Protein AF-A0A078B0L0-F1 (afdb_monomer_lite)

Foldseek 3Di:
DDDDDDDDD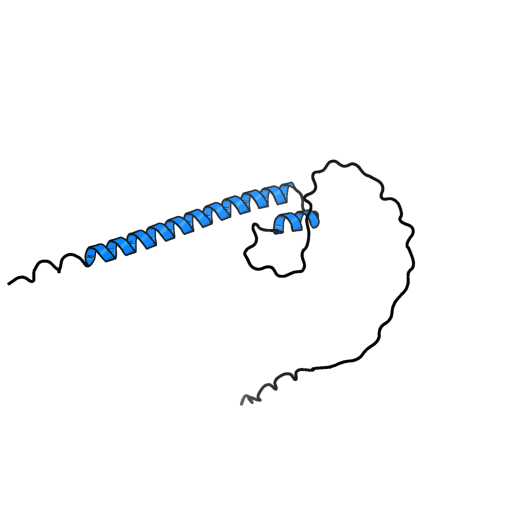DDDDDDDDDDDDDDDDDDDDDDDDDDDDPPPPDPQPDDDDDPDDDDDDDPDDCVLVVCVVVVHDPVVSVVVVVVVVVVVVVVVVVVVVVVVVVVVVVVVVVVVVPPPPPPPDD

Organism: Stylonychia lemnae (NCBI:txid5949)

Secondary structure (DSSP, 8-state):
--------PPPPP------------------PPPP----------------S--SS--SS--HHHHHHHTT--HHHHHHHHHHHHHHHHHHHHHHHHHHHHHHHHHHHHHHHTSSTTSS---

Structure (mmCIF, N/CA/C/O backbone):
data_AF-A0A078B0L0-F1
#
_entry.id   AF-A0A078B0L0-F1
#
loop_
_atom_site.group_PDB
_atom_site.id
_atom_site.type_symbol
_atom_site.label_atom_id
_atom_site.label_alt_id
_atom_site.label_comp_id
_atom_site.label_asym_id
_atom_site.label_entity_id
_atom_site.label_seq_id
_atom_site.pdbx_PDB_ins_code
_atom_site.Cartn_x
_atom_site.Cartn_y
_atom_site.Cartn_z
_atom_site.occupancy
_atom_site.B_iso_or_equiv
_atom_site.auth_seq_id
_atom_site.auth_comp_id
_atom_site.auth_asym_id
_atom_site.auth_atom_id
_atom_site.pdbx_PDB_model_num
ATOM 1 N N . MET A 1 1 ? -10.797 -55.214 -11.777 1.00 49.84 1 MET A N 1
ATOM 2 C CA . MET A 1 1 ? -11.399 -53.987 -11.221 1.00 49.84 1 MET A CA 1
ATOM 3 C C . MET A 1 1 ? -11.629 -53.059 -12.395 1.00 49.84 1 MET A C 1
ATOM 5 O O . MET A 1 1 ? -10.657 -52.544 -12.928 1.00 49.84 1 MET A O 1
ATOM 9 N N . SER A 1 2 ? -12.871 -52.969 -12.860 1.00 57.62 2 SER A N 1
ATOM 10 C CA . SER A 1 2 ? -13.271 -52.099 -13.970 1.00 57.62 2 SER A CA 1
ATOM 11 C C . SER A 1 2 ? -13.918 -50.862 -13.356 1.00 57.62 2 SER A C 1
ATOM 13 O O . SER A 1 2 ? -14.757 -51.007 -12.471 1.00 57.62 2 SER A O 1
ATOM 15 N N . ILE A 1 3 ? -13.453 -49.675 -13.738 1.00 65.25 3 ILE A N 1
ATOM 16 C CA . ILE A 1 3 ? -13.974 -48.393 -13.257 1.00 65.25 3 ILE A CA 1
ATOM 17 C C . ILE A 1 3 ? -15.025 -47.951 -14.274 1.00 65.25 3 ILE A C 1
ATOM 19 O O . ILE A 1 3 ? -14.704 -47.777 -15.447 1.00 65.25 3 ILE A O 1
ATOM 23 N N . ASP A 1 4 ? -16.275 -47.852 -13.827 1.00 64.19 4 ASP A N 1
ATOM 24 C CA . ASP A 1 4 ? -17.408 -47.422 -14.642 1.00 64.19 4 ASP A CA 1
ATOM 25 C C . ASP A 1 4 ? -17.430 -45.887 -14.748 1.00 64.19 4 ASP A C 1
ATOM 27 O O . ASP A 1 4 ? -17.778 -45.188 -13.794 1.00 64.19 4 ASP A O 1
ATOM 31 N N . ASP A 1 5 ? -17.088 -45.359 -15.924 1.00 63.69 5 ASP A N 1
ATOM 32 C CA . ASP A 1 5 ? -17.201 -43.934 -16.252 1.00 63.69 5 ASP A CA 1
ATOM 33 C C . ASP A 1 5 ? -18.642 -43.595 -16.666 1.00 63.69 5 ASP A C 1
ATOM 35 O O . ASP A 1 5 ? -19.016 -43.637 -17.840 1.00 63.69 5 ASP A O 1
ATOM 39 N N . SER A 1 6 ? -19.479 -43.247 -15.688 1.00 73.31 6 SER A N 1
ATOM 40 C CA . SER A 1 6 ? -20.791 -42.643 -15.956 1.00 73.31 6 SER A CA 1
ATOM 41 C C . SER A 1 6 ? -20.662 -41.120 -16.119 1.00 73.31 6 SER A C 1
ATOM 43 O O . SER A 1 6 ? -20.035 -40.473 -15.276 1.00 73.31 6 SER A O 1
ATOM 45 N N . PRO A 1 7 ? -21.265 -40.499 -17.151 1.00 69.31 7 PRO A N 1
ATOM 46 C CA . PRO A 1 7 ? -21.168 -39.058 -17.358 1.00 69.31 7 PRO A CA 1
ATOM 47 C C . PRO A 1 7 ? -21.939 -38.267 -16.289 1.00 69.31 7 PRO A C 1
ATOM 49 O O . PRO A 1 7 ? -23.109 -38.526 -16.003 1.00 69.31 7 PRO A O 1
ATOM 52 N N . ILE A 1 8 ? -21.271 -37.259 -15.722 1.00 59.53 8 ILE A N 1
ATOM 53 C CA . ILE A 1 8 ? -21.821 -36.318 -14.739 1.00 59.53 8 ILE A CA 1
ATOM 54 C C . ILE A 1 8 ? -22.894 -35.448 -15.409 1.00 59.53 8 ILE A C 1
ATOM 56 O O . ILE A 1 8 ? -22.608 -34.617 -16.271 1.00 59.53 8 ILE A O 1
ATOM 60 N N . SER A 1 9 ? -24.142 -35.653 -14.985 1.00 57.84 9 SER A N 1
ATOM 61 C CA . SER A 1 9 ? -25.318 -34.866 -15.363 1.00 57.84 9 SER A CA 1
ATOM 62 C C . SER A 1 9 ? -25.131 -33.389 -15.006 1.00 57.84 9 SER A C 1
ATOM 64 O O . SER A 1 9 ? -24.920 -33.044 -13.843 1.00 57.84 9 SER A O 1
ATOM 66 N N . SER A 1 10 ? -25.248 -32.504 -15.997 1.00 66.25 10 SER A N 1
ATOM 67 C CA . SER A 1 10 ? -25.145 -31.054 -15.803 1.00 66.25 10 SER A CA 1
ATOM 68 C C . SER A 1 10 ? -26.286 -30.498 -14.925 1.00 66.25 10 SER A C 1
ATOM 70 O O . SER A 1 10 ? -27.406 -31.018 -14.983 1.00 66.25 10 SER A O 1
ATOM 72 N N . PRO A 1 11 ? -26.060 -29.428 -14.135 1.00 59.28 11 PRO A N 1
ATOM 73 C CA . PRO A 1 11 ? -27.102 -28.827 -13.303 1.00 59.28 11 PRO A CA 1
ATOM 74 C C . PRO A 1 11 ? -28.117 -28.027 -14.134 1.00 59.28 11 PRO A C 1
ATOM 76 O O . PRO A 1 11 ? -27.746 -27.149 -14.913 1.00 59.28 11 PRO A O 1
ATOM 79 N N . LYS A 1 12 ? -29.408 -28.306 -13.923 1.00 56.91 12 LYS A N 1
ATOM 80 C CA . LYS A 1 12 ? -30.547 -27.523 -14.430 1.00 56.91 12 LYS A CA 1
ATOM 81 C C . LYS A 1 12 ? -30.472 -26.074 -13.932 1.00 56.91 12 LYS A C 1
ATOM 83 O O . LYS A 1 12 ? -30.410 -25.846 -12.726 1.00 56.91 12 LYS A O 1
ATOM 88 N N . GLN A 1 13 ? -30.553 -25.106 -14.846 1.00 51.94 13 GLN A N 1
ATOM 89 C CA . GLN A 1 13 ? -30.847 -23.715 -14.500 1.00 51.94 13 GLN A CA 1
ATOM 90 C C . GLN A 1 13 ? -32.329 -23.592 -14.126 1.00 51.94 13 GLN A C 1
ATOM 92 O O . GLN A 1 13 ? -33.197 -23.984 -14.905 1.00 51.94 13 GLN A O 1
ATOM 97 N N . LEU A 1 14 ? -32.610 -23.076 -12.929 1.00 48.81 14 LEU A N 1
ATOM 98 C CA . LEU A 1 14 ? -33.949 -22.653 -12.530 1.00 48.81 14 LEU A CA 1
ATOM 99 C C . LEU A 1 14 ? -34.083 -21.162 -12.834 1.00 48.81 14 LEU A C 1
ATOM 101 O O . LEU A 1 14 ? -33.488 -20.326 -12.157 1.00 48.81 14 LEU A O 1
ATOM 105 N N . ILE A 1 15 ? -34.851 -20.869 -13.877 1.00 47.66 15 ILE A N 1
ATOM 106 C CA . ILE A 1 15 ? -35.501 -19.581 -14.094 1.00 47.66 15 ILE A CA 1
ATOM 107 C C . ILE A 1 15 ? -36.828 -19.678 -13.340 1.00 47.66 15 ILE A C 1
ATOM 109 O O . ILE A 1 15 ? -37.574 -20.638 -13.536 1.00 47.66 15 ILE A O 1
ATOM 113 N N . ALA A 1 16 ? -37.082 -18.730 -12.446 1.00 55.81 16 ALA A N 1
ATOM 114 C CA . ALA A 1 16 ? -38.407 -18.484 -11.902 1.00 55.81 16 ALA A CA 1
ATOM 115 C C . ALA A 1 16 ? -38.705 -17.007 -12.144 1.00 55.81 16 ALA A C 1
ATOM 117 O O . ALA A 1 16 ? -38.080 -16.129 -11.546 1.00 55.81 16 ALA A O 1
ATOM 118 N N . ASP A 1 17 ? -39.602 -16.800 -13.096 1.00 49.53 17 ASP A N 1
ATOM 119 C CA . ASP A 1 17 ? -40.249 -15.545 -13.424 1.00 49.53 17 ASP A CA 1
ATOM 120 C C . ASP A 1 17 ? -41.314 -15.199 -12.363 1.00 49.53 17 ASP A C 1
ATOM 122 O O . ASP A 1 17 ? -41.938 -16.095 -11.797 1.00 49.53 17 ASP A O 1
ATOM 126 N N . GLU A 1 18 ? -41.453 -13.888 -12.132 1.00 59.69 18 GLU A N 1
ATOM 127 C CA . GLU A 1 18 ? -42.692 -13.118 -11.898 1.00 59.69 18 GLU A CA 1
ATOM 128 C C . GLU A 1 18 ? -43.628 -13.483 -10.720 1.00 59.69 18 GLU A C 1
ATOM 130 O O . GLU A 1 18 ? -44.174 -14.575 -10.637 1.00 59.69 18 GLU A O 1
ATOM 135 N N . ASP A 1 19 ? -43.849 -12.529 -9.798 1.00 52.06 19 ASP A N 1
ATOM 136 C CA . ASP A 1 19 ? -45.143 -11.823 -9.685 1.00 52.06 19 ASP A CA 1
ATOM 137 C C . ASP A 1 19 ? -45.197 -10.792 -8.532 1.00 52.06 19 ASP A C 1
ATOM 139 O O . ASP A 1 19 ? -44.481 -10.863 -7.531 1.00 52.06 19 ASP A O 1
ATOM 143 N N . ASP A 1 20 ? -46.049 -9.795 -8.770 1.00 60.16 20 ASP A N 1
ATOM 144 C CA . ASP A 1 20 ? -46.386 -8.571 -8.035 1.00 60.16 20 ASP A CA 1
ATOM 145 C C . ASP A 1 20 ? -46.648 -8.722 -6.521 1.00 60.16 20 ASP A C 1
ATOM 147 O O . ASP A 1 20 ? -47.307 -9.660 -6.092 1.00 60.16 20 ASP A O 1
ATOM 151 N N . ASP A 1 21 ? -46.240 -7.712 -5.734 1.00 48.88 21 ASP A N 1
ATOM 152 C CA . ASP A 1 21 ? -47.112 -7.107 -4.709 1.00 48.88 21 ASP A CA 1
ATOM 153 C C . ASP A 1 21 ? -46.490 -5.836 -4.096 1.00 48.88 21 ASP A C 1
ATOM 155 O O . ASP A 1 21 ? -45.585 -5.827 -3.254 1.00 48.88 21 ASP A O 1
ATOM 159 N N . ASN A 1 22 ? -47.047 -4.709 -4.521 1.00 56.75 22 ASN A N 1
ATOM 160 C CA . ASN A 1 22 ? -46.840 -3.376 -3.982 1.00 56.75 22 ASN A CA 1
ATOM 161 C C . ASN A 1 22 ? -47.349 -3.281 -2.527 1.00 56.75 22 ASN A C 1
ATOM 163 O O . ASN A 1 22 ? -48.552 -3.180 -2.291 1.00 56.75 22 ASN A O 1
ATOM 167 N N . ILE A 1 23 ? -46.444 -3.244 -1.538 1.00 56.84 23 ILE A N 1
ATOM 168 C CA . ILE A 1 23 ? -46.804 -2.956 -0.138 1.00 56.84 23 ILE A CA 1
ATOM 169 C C . ILE A 1 23 ? -46.143 -1.645 0.328 1.00 56.84 23 ILE A C 1
ATOM 171 O O . ILE A 1 23 ? -44.954 -1.622 0.662 1.00 56.84 23 ILE A O 1
ATOM 175 N N . PRO A 1 24 ? -46.896 -0.536 0.460 1.00 52.28 24 PRO A N 1
ATOM 176 C CA . PRO A 1 24 ? -46.390 0.684 1.071 1.00 52.28 24 PRO A CA 1
ATOM 177 C C . PRO A 1 24 ? -46.457 0.565 2.601 1.00 52.28 24 PRO A C 1
ATOM 179 O O . PRO A 1 24 ? -47.462 0.902 3.234 1.00 52.28 24 PRO A O 1
ATOM 182 N N . VAL A 1 25 ? -45.372 0.116 3.240 1.00 51.62 25 VAL A N 1
ATOM 183 C CA . VAL A 1 25 ? -45.316 0.039 4.710 1.00 51.62 25 VAL A CA 1
ATOM 184 C C . VAL A 1 25 ? -45.033 1.417 5.320 1.00 51.62 25 VAL A C 1
ATOM 186 O O . VAL A 1 25 ? -43.922 1.950 5.293 1.00 51.62 25 VAL A O 1
ATOM 189 N N . LYS A 1 26 ? -46.072 2.003 5.922 1.00 48.50 26 LYS A N 1
ATOM 190 C CA . LYS A 1 26 ? -46.014 3.238 6.715 1.00 48.50 26 LYS A CA 1
ATOM 191 C C . LYS A 1 26 ? -45.348 3.014 8.089 1.00 48.50 26 LYS A C 1
ATOM 193 O O . LYS A 1 26 ? -45.808 2.209 8.886 1.00 48.50 26 LYS A O 1
ATOM 198 N N . LYS A 1 27 ? -44.336 3.853 8.364 1.00 55.69 27 LYS A N 1
ATOM 199 C CA . LYS A 1 27 ? -43.944 4.544 9.624 1.00 55.69 27 LYS A CA 1
ATOM 200 C C . LYS A 1 27 ? -44.064 3.811 10.976 1.00 55.69 27 LYS A C 1
ATOM 202 O O . LYS A 1 27 ? -45.174 3.573 11.424 1.00 55.69 27 LYS A O 1
ATOM 207 N N . LYS A 1 28 ? -42.979 3.847 11.776 1.00 45.81 28 LYS A N 1
ATOM 208 C CA . LYS A 1 28 ? -42.986 4.428 13.147 1.00 45.81 28 LYS A CA 1
ATOM 209 C C . LYS A 1 28 ? -41.637 5.088 13.467 1.00 45.81 28 LYS A C 1
ATOM 211 O O . LYS A 1 28 ? -40.591 4.449 13.425 1.00 45.81 28 LYS A O 1
ATOM 216 N N . GLY A 1 29 ? -41.667 6.385 13.777 1.00 57.75 29 GLY A N 1
ATOM 217 C CA . GLY A 1 29 ? -40.485 7.157 14.159 1.00 57.75 29 GLY A CA 1
ATOM 218 C C . GLY A 1 29 ? -39.935 6.710 15.513 1.00 57.75 29 GLY A C 1
ATOM 219 O O . GLY A 1 29 ? -40.642 6.744 16.520 1.00 57.75 29 GLY A O 1
ATOM 220 N N . LYS A 1 30 ? -38.659 6.319 15.552 1.00 59.62 30 LYS A N 1
ATOM 221 C CA . LYS A 1 30 ? -37.918 6.167 16.809 1.00 59.62 30 LYS A CA 1
ATOM 222 C C . LYS A 1 30 ? -37.500 7.559 17.286 1.00 59.62 30 LYS A C 1
ATOM 224 O O . LYS A 1 30 ? -36.783 8.264 16.581 1.00 59.62 30 LYS A O 1
ATOM 229 N N . LYS A 1 31 ? -37.955 7.956 18.480 1.00 58.34 31 LYS A N 1
ATOM 230 C CA . LYS A 1 31 ? -37.484 9.162 19.178 1.00 58.34 31 LYS A CA 1
ATOM 231 C C . LYS A 1 31 ? -35.962 9.069 19.326 1.00 58.34 31 LYS A C 1
ATOM 233 O O . LYS A 1 31 ? -35.458 8.195 20.029 1.00 58.34 31 LYS A O 1
ATOM 238 N N . GLY A 1 32 ? -35.244 9.936 18.617 1.00 56.12 32 GLY A N 1
ATOM 239 C CA . GLY A 1 32 ? -33.788 9.983 18.641 1.00 56.12 32 GLY A CA 1
ATOM 240 C C . GLY A 1 32 ? -33.281 10.310 20.042 1.00 56.12 32 GLY A C 1
ATOM 241 O O . GLY A 1 32 ? -33.588 11.366 20.593 1.00 56.12 32 GLY A O 1
ATOM 242 N N . ARG A 1 33 ? -32.484 9.411 20.622 1.00 62.16 33 ARG A N 1
ATOM 243 C CA . ARG A 1 33 ? -31.607 9.755 21.746 1.00 62.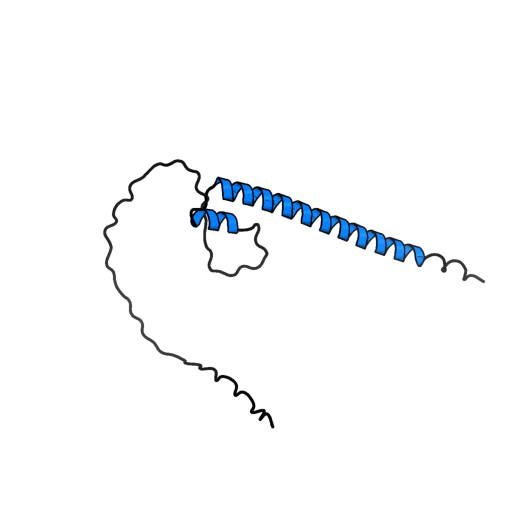16 33 ARG A CA 1
ATOM 244 C C . ARG A 1 33 ? -30.505 10.646 21.173 1.00 62.16 33 ARG A C 1
ATOM 246 O O . ARG A 1 33 ? -29.849 10.251 20.211 1.00 62.16 33 ARG A O 1
ATOM 253 N N . LYS A 1 34 ? -30.325 11.853 21.717 1.00 64.88 34 LYS A N 1
ATOM 254 C CA . LYS A 1 34 ? -29.219 12.728 21.305 1.00 64.88 34 LYS A CA 1
ATOM 255 C C . LYS A 1 34 ? -27.887 12.018 21.599 1.00 64.88 34 LYS A C 1
ATOM 257 O O . LYS A 1 34 ? -27.708 11.566 22.732 1.00 64.88 34 LYS A O 1
ATOM 262 N N . PRO A 1 35 ? -26.963 11.912 20.631 1.00 63.88 35 PRO A N 1
ATOM 263 C CA . PRO A 1 35 ? -25.638 11.374 20.895 1.00 63.88 35 PRO A CA 1
ATOM 264 C C . PRO A 1 35 ? -24.874 12.322 21.826 1.00 63.88 35 PRO A C 1
ATOM 266 O O . PRO A 1 35 ? -24.831 13.536 21.612 1.00 63.88 35 PRO A O 1
ATOM 269 N N . LYS A 1 36 ? -24.291 11.751 22.882 1.00 62.03 36 LYS A N 1
ATOM 270 C CA . LYS A 1 36 ? -23.375 12.426 23.805 1.00 62.03 36 LYS A CA 1
ATOM 271 C C . LYS A 1 36 ? -22.127 12.810 22.997 1.00 62.03 36 LYS A C 1
ATOM 273 O O . LYS A 1 36 ? -21.445 11.929 22.479 1.00 62.03 36 LYS A O 1
ATOM 278 N N . LYS A 1 37 ? -21.870 14.111 22.818 1.00 47.41 37 LYS A N 1
ATOM 279 C CA . LYS A 1 37 ? -20.633 14.615 22.200 1.00 47.41 37 LYS A CA 1
ATOM 280 C C . LYS A 1 37 ? -19.476 14.350 23.168 1.00 47.41 37 LYS A C 1
ATOM 282 O O . LYS A 1 37 ? -19.252 15.154 24.064 1.00 47.41 37 LYS A O 1
ATOM 287 N N . ASN A 1 38 ? -18.762 13.243 22.985 1.00 54.59 38 ASN A N 1
ATOM 288 C CA . ASN A 1 38 ? -17.401 13.124 23.498 1.00 54.59 38 ASN A CA 1
ATOM 289 C C . ASN A 1 38 ? -16.480 13.786 22.471 1.00 54.59 38 ASN A C 1
ATOM 291 O O . ASN A 1 38 ? -16.371 13.333 21.332 1.00 54.59 38 ASN A O 1
ATOM 295 N N . SER A 1 39 ? -15.906 14.922 22.852 1.00 57.34 39 SER A N 1
ATOM 296 C CA . SER A 1 39 ? -14.916 15.664 22.080 1.00 57.34 39 SER A CA 1
ATOM 297 C C . SER A 1 39 ? -13.528 15.066 22.310 1.00 57.34 39 SER A C 1
ATOM 299 O O . SER A 1 39 ? -12.696 15.692 22.957 1.00 57.34 39 SER A O 1
ATOM 301 N N . ASP A 1 40 ? -13.283 13.862 21.798 1.00 55.50 40 ASP A N 1
ATOM 302 C CA . ASP A 1 40 ? -11.913 13.366 21.660 1.00 55.50 40 ASP A CA 1
ATOM 303 C C . ASP A 1 40 ? -11.401 13.783 20.282 1.00 55.50 40 ASP A C 1
ATOM 305 O O . ASP A 1 40 ? -11.824 13.264 19.248 1.00 55.50 40 ASP A O 1
ATOM 309 N N . SER A 1 41 ? -10.507 14.771 20.270 1.00 56.19 41 SER A N 1
ATOM 310 C CA . SER A 1 41 ? -9.847 15.362 19.101 1.00 56.19 41 SER A CA 1
ATOM 311 C C . SER A 1 41 ? -8.813 14.421 18.471 1.00 56.19 41 SER A C 1
ATOM 313 O O . SER A 1 41 ? -7.683 14.804 18.169 1.00 56.19 41 SER A O 1
ATOM 315 N N . THR A 1 42 ? -9.195 13.169 18.239 1.00 56.28 42 THR A N 1
ATOM 316 C CA . THR A 1 42 ? -8.399 12.245 17.439 1.00 56.28 42 THR A CA 1
ATOM 317 C C . THR A 1 42 ? -8.807 12.409 15.979 1.00 56.28 42 THR A C 1
ATOM 319 O O . THR A 1 42 ? -9.960 12.193 15.607 1.00 56.28 42 THR A O 1
ATOM 322 N N . SER A 1 43 ? -7.867 12.848 15.137 1.00 58.72 43 SER A N 1
ATOM 323 C CA . SER A 1 43 ? -8.033 12.816 13.682 1.00 58.72 43 SER A CA 1
ATOM 324 C C . SER A 1 43 ? -8.369 11.378 13.282 1.00 58.72 43 SER A C 1
ATOM 326 O O . SER A 1 43 ? -7.532 10.480 13.393 1.00 58.72 43 SER A O 1
ATOM 328 N N . THR A 1 44 ? -9.632 11.142 12.941 1.00 68.38 44 THR A N 1
ATOM 329 C CA . THR A 1 44 ? -10.170 9.836 12.562 1.00 68.38 44 THR A CA 1
ATOM 330 C C . THR A 1 44 ? -10.224 9.795 11.042 1.00 68.38 44 THR A C 1
ATOM 332 O O . THR A 1 44 ? -10.860 10.650 10.417 1.00 68.38 44 THR A O 1
ATOM 335 N N . ARG A 1 45 ? -9.530 8.833 10.412 1.00 73.00 45 ARG A N 1
ATOM 336 C CA . ARG A 1 45 ? -9.583 8.681 8.949 1.00 73.00 45 ARG A CA 1
ATOM 337 C C . ARG A 1 45 ? -11.024 8.331 8.564 1.00 73.00 45 ARG A C 1
ATOM 339 O O . ARG A 1 45 ? -11.570 7.313 8.981 1.00 73.00 45 ARG A O 1
ATOM 346 N N . LYS A 1 46 ? -11.680 9.193 7.782 1.00 79.38 46 LYS A N 1
ATOM 347 C CA . LYS A 1 46 ? -13.076 8.988 7.369 1.00 79.38 46 LYS A CA 1
ATOM 348 C C . LYS A 1 46 ? -13.132 8.074 6.145 1.00 79.38 46 LYS A C 1
ATOM 350 O O . LYS A 1 46 ? -12.821 8.507 5.039 1.00 79.38 46 LYS 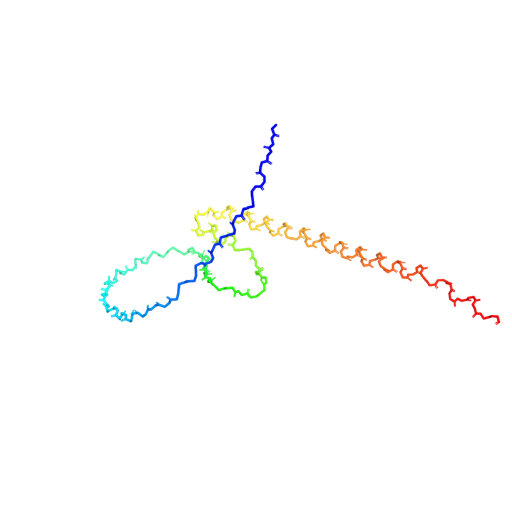A O 1
ATOM 355 N N . VAL A 1 47 ? -13.565 6.830 6.337 1.00 80.75 47 VAL A N 1
ATOM 356 C CA . VAL A 1 47 ? -13.694 5.822 5.270 1.00 80.75 47 VAL A CA 1
ATOM 357 C C . VAL A 1 47 ? -15.125 5.810 4.719 1.00 80.75 47 VAL A C 1
ATOM 359 O O . VAL A 1 47 ? -16.089 5.944 5.474 1.00 80.75 47 VAL A O 1
ATOM 362 N N . LYS A 1 48 ? -15.283 5.673 3.397 1.00 84.50 48 LYS A N 1
ATOM 363 C CA . LYS A 1 48 ? -16.581 5.485 2.727 1.00 84.50 48 LYS A CA 1
ATOM 364 C C . LYS A 1 48 ? -16.542 4.202 1.900 1.00 84.50 48 LYS A C 1
ATOM 366 O O . LYS A 1 48 ? -15.631 4.035 1.095 1.00 84.50 48 LYS A O 1
ATOM 371 N N . PHE A 1 49 ? -17.548 3.346 2.061 1.00 85.38 49 PHE A N 1
ATOM 372 C CA . PHE A 1 49 ? -17.727 2.142 1.248 1.00 85.38 49 PHE A CA 1
ATOM 373 C C . PHE A 1 49 ? -18.655 2.448 0.082 1.00 85.38 49 PHE A C 1
ATOM 375 O O . PHE A 1 49 ? -19.772 2.926 0.285 1.00 85.38 49 PHE A O 1
ATOM 382 N N . LEU A 1 50 ? -18.180 2.192 -1.133 1.00 84.44 50 LEU A N 1
ATOM 383 C CA . LEU A 1 50 ? -18.993 2.258 -2.337 1.00 84.44 50 LEU A CA 1
ATOM 384 C C . LEU A 1 50 ? -19.222 0.830 -2.831 1.00 84.44 50 LEU A C 1
ATOM 386 O O . LEU A 1 50 ? -18.269 0.106 -3.089 1.00 84.44 50 LEU A O 1
ATOM 390 N N . PHE A 1 51 ? -20.482 0.436 -2.985 1.00 87.94 51 PHE A N 1
ATOM 391 C CA . PHE A 1 51 ? -20.870 -0.910 -3.427 1.00 87.94 51 PHE A CA 1
ATOM 392 C C . PHE A 1 51 ? -21.036 -1.008 -4.950 1.00 87.94 51 PHE A C 1
ATOM 394 O O . PHE A 1 51 ? -21.778 -1.846 -5.452 1.00 87.94 51 PHE A O 1
ATOM 401 N N . LYS A 1 52 ? -20.383 -0.111 -5.695 1.00 92.56 52 LYS A N 1
ATOM 402 C CA . LYS A 1 52 ? -20.479 -0.027 -7.152 1.00 92.56 52 LYS A CA 1
ATOM 403 C C . LYS A 1 52 ? -19.129 -0.361 -7.773 1.00 92.56 52 LYS A C 1
ATOM 405 O O . LYS A 1 52 ? -18.118 0.222 -7.385 1.00 92.56 52 LYS A O 1
ATOM 410 N N . PHE A 1 53 ? -19.133 -1.238 -8.772 1.00 90.00 53 PHE A N 1
ATOM 411 C CA . PHE A 1 53 ? -17.964 -1.472 -9.613 1.00 90.00 53 PHE A CA 1
ATOM 412 C C . PHE A 1 53 ? -17.669 -0.232 -10.461 1.00 90.00 53 PHE A C 1
ATOM 414 O O . PHE A 1 53 ? -18.546 0.286 -11.154 1.00 90.00 53 PHE A O 1
ATOM 421 N N . MET A 1 54 ? -16.430 0.246 -10.386 1.00 90.38 54 MET A N 1
ATOM 422 C CA . MET A 1 54 ? -15.937 1.393 -11.144 1.00 90.38 54 MET A CA 1
ATOM 423 C C . MET A 1 54 ? -14.729 0.953 -11.978 1.00 90.38 54 MET A C 1
ATOM 425 O O . MET A 1 54 ? -13.876 0.240 -11.447 1.00 90.38 54 MET A O 1
ATOM 429 N N . PRO A 1 55 ? -14.636 1.350 -13.258 1.00 93.19 55 PRO A N 1
ATOM 430 C CA . PRO A 1 55 ? -13.469 1.048 -14.076 1.00 93.19 55 PRO A CA 1
ATOM 431 C C . PRO A 1 55 ? -12.233 1.806 -13.570 1.00 93.19 55 PRO A C 1
ATOM 433 O O . PRO A 1 55 ? -12.338 2.944 -13.109 1.00 93.19 55 PRO A O 1
ATOM 436 N N . GLY A 1 56 ? -11.061 1.183 -13.699 1.00 92.25 56 GLY A N 1
ATOM 437 C CA . GLY A 1 56 ? -9.771 1.750 -13.303 1.00 92.25 56 GLY A CA 1
ATOM 438 C C . GLY A 1 56 ? -9.082 0.976 -12.180 1.00 92.25 56 GLY A C 1
ATOM 439 O O . GLY A 1 56 ? -9.585 -0.032 -11.686 1.00 92.25 56 GLY A O 1
ATOM 440 N N . ALA A 1 57 ? -7.900 1.452 -11.794 1.00 90.12 57 ALA A N 1
ATOM 441 C CA . ALA A 1 57 ? -7.141 0.914 -10.672 1.00 90.12 57 ALA A CA 1
ATOM 442 C C . ALA A 1 57 ? -7.379 1.754 -9.412 1.00 90.12 57 ALA A C 1
ATOM 444 O O . ALA A 1 57 ? -7.589 2.968 -9.479 1.00 90.12 57 ALA A O 1
ATOM 445 N N . ALA A 1 58 ? -7.314 1.110 -8.248 1.00 87.81 58 ALA A N 1
ATOM 446 C CA . ALA A 1 58 ? -7.325 1.826 -6.982 1.00 87.81 58 ALA A CA 1
ATOM 447 C C . ALA A 1 58 ? -6.084 2.725 -6.868 1.00 87.81 58 ALA A C 1
ATOM 449 O O . ALA A 1 58 ? -4.984 2.330 -7.251 1.00 87.81 58 ALA A O 1
ATOM 450 N N . LYS A 1 59 ? -6.255 3.927 -6.303 1.00 85.69 59 LYS A N 1
ATOM 451 C CA . LYS A 1 59 ? -5.147 4.873 -6.095 1.00 85.69 59 LYS A CA 1
ATOM 452 C C . LYS A 1 59 ? -4.117 4.346 -5.086 1.00 85.69 59 LYS A C 1
ATOM 454 O O . LYS A 1 59 ? -2.936 4.646 -5.209 1.00 85.69 59 LYS A O 1
ATOM 459 N N . SER A 1 60 ? -4.570 3.599 -4.080 1.00 85.81 60 SER A N 1
ATOM 460 C CA . SER A 1 60 ? -3.736 3.007 -3.032 1.00 85.81 60 SER A CA 1
ATOM 461 C C . SER A 1 60 ? -4.439 1.810 -2.383 1.00 85.81 60 SER A C 1
ATOM 463 O O . SER A 1 60 ? -5.610 1.534 -2.659 1.00 85.81 60 SER A O 1
ATOM 465 N N . SER A 1 61 ? -3.725 1.097 -1.508 1.00 85.62 61 SER A N 1
ATOM 466 C CA . SER A 1 61 ? -4.309 0.032 -0.690 1.00 85.62 61 SER A CA 1
ATOM 467 C C . SER A 1 61 ? -5.258 0.606 0.364 1.00 85.62 61 SER A C 1
ATOM 469 O O . SER A 1 61 ? -4.887 1.481 1.145 1.00 85.62 61 SER A O 1
ATOM 471 N N . TYR A 1 62 ? -6.472 0.060 0.432 1.00 90.69 62 TYR A N 1
ATOM 472 C CA . TYR A 1 62 ? -7.447 0.385 1.479 1.00 90.69 62 TYR A CA 1
ATOM 473 C C . TYR A 1 62 ? -7.253 -0.444 2.758 1.00 90.69 62 TYR A C 1
ATOM 475 O O . TYR A 1 62 ? -7.958 -0.222 3.743 1.00 90.69 62 TYR A O 1
ATOM 483 N N . GLY A 1 63 ? -6.303 -1.387 2.769 1.00 92.19 63 GLY A N 1
ATOM 484 C CA . GLY A 1 63 ? -6.090 -2.310 3.888 1.00 92.19 63 GLY A CA 1
ATOM 485 C C . GLY A 1 63 ? -5.806 -1.601 5.214 1.00 92.19 63 GLY A C 1
ATOM 486 O O . GLY A 1 63 ? -6.353 -1.996 6.239 1.00 92.19 63 GLY A O 1
ATOM 487 N N . ILE A 1 64 ? -5.043 -0.501 5.193 1.00 93.75 64 ILE A N 1
ATOM 488 C CA . ILE A 1 64 ? -4.740 0.300 6.393 1.00 93.75 64 ILE A CA 1
ATOM 489 C C . ILE A 1 64 ? -6.009 0.930 6.976 1.00 93.75 64 ILE A C 1
ATOM 491 O O . ILE A 1 64 ? -6.247 0.852 8.179 1.00 93.75 64 ILE A O 1
ATOM 495 N N . SER A 1 65 ? -6.862 1.498 6.120 1.00 91.75 65 SER A N 1
ATOM 496 C CA . SER A 1 65 ? -8.141 2.080 6.533 1.00 91.75 65 SER A CA 1
ATOM 497 C C . SER A 1 65 ? -9.078 1.035 7.137 1.00 91.75 65 SER A C 1
ATOM 499 O O . SER A 1 65 ? -9.746 1.309 8.129 1.00 91.75 65 SER A O 1
ATOM 501 N N . VAL A 1 66 ? -9.110 -0.174 6.569 1.00 93.00 66 VAL A N 1
ATOM 502 C CA . VAL A 1 66 ? -9.904 -1.285 7.112 1.00 93.00 66 VAL A CA 1
ATOM 503 C C . VAL A 1 66 ? -9.334 -1.774 8.444 1.00 93.00 66 VAL A C 1
ATOM 505 O O . VAL A 1 66 ? -10.096 -2.008 9.378 1.00 93.00 66 VAL A O 1
ATOM 508 N N . GLY A 1 67 ? -8.009 -1.868 8.566 1.00 93.88 67 GLY A N 1
ATOM 509 C CA . GLY A 1 67 ? -7.337 -2.222 9.814 1.00 93.88 67 GLY A CA 1
ATOM 510 C C . GLY A 1 67 ? -7.627 -1.239 10.950 1.00 93.88 67 GLY A C 1
ATOM 511 O O . GLY A 1 67 ? -7.894 -1.661 12.073 1.00 93.88 67 GLY A O 1
ATOM 512 N N . GLU A 1 68 ? -7.658 0.064 10.657 1.00 92.75 68 GLU A N 1
ATOM 513 C CA . GLU A 1 68 ? -8.052 1.091 11.631 1.00 92.75 68 GLU A CA 1
ATOM 514 C C . GLU A 1 68 ? -9.495 0.886 12.113 1.00 92.75 68 GLU A C 1
ATOM 516 O O . GLU A 1 68 ? -9.751 0.907 13.315 1.00 92.75 68 GLU A O 1
ATOM 521 N N . MET A 1 69 ? -10.435 0.607 11.202 1.00 90.44 69 MET A N 1
ATOM 522 C CA . MET A 1 69 ? -11.825 0.305 11.575 1.00 90.44 69 MET A CA 1
ATOM 523 C C . MET A 1 69 ? -11.972 -0.992 12.375 1.00 90.44 69 MET A C 1
ATOM 525 O O . MET A 1 69 ? -12.890 -1.108 13.184 1.00 90.44 69 MET A O 1
ATOM 529 N N . ALA A 1 70 ? -11.085 -1.963 12.152 1.00 94.81 70 ALA A N 1
ATOM 530 C CA . ALA A 1 70 ? -11.030 -3.200 12.923 1.00 94.81 70 ALA A CA 1
ATOM 531 C C . ALA A 1 70 ? -10.443 -2.998 14.334 1.00 94.81 70 ALA A C 1
ATOM 533 O O . ALA A 1 70 ? -10.389 -3.947 15.113 1.00 94.81 70 ALA A O 1
ATOM 534 N N . GLY A 1 71 ? -10.010 -1.778 14.676 1.00 93.88 71 GLY A N 1
ATOM 535 C CA . GLY A 1 71 ? -9.448 -1.452 15.984 1.00 93.88 71 GLY A CA 1
ATOM 536 C C . GLY A 1 71 ? -7.984 -1.858 16.143 1.00 93.88 71 GLY A C 1
ATOM 537 O O . GLY A 1 71 ? -7.526 -2.039 17.271 1.00 93.88 71 GLY A O 1
ATOM 538 N N . LEU A 1 72 ? -7.238 -2.014 15.043 1.00 95.38 72 LEU A N 1
ATOM 539 C CA . LEU A 1 72 ? -5.809 -2.309 15.125 1.00 95.38 72 LEU A CA 1
ATOM 540 C C . LEU A 1 72 ? -5.019 -1.120 15.709 1.00 95.38 72 LEU A C 1
ATOM 542 O O . LEU A 1 72 ? -5.356 0.039 15.446 1.00 95.38 72 LEU A O 1
ATOM 546 N N . PRO A 1 73 ? -3.935 -1.375 16.470 1.00 95.50 73 PRO A N 1
ATOM 547 C CA . PRO A 1 73 ? -3.114 -0.311 17.038 1.00 95.50 73 PRO A CA 1
ATOM 548 C C . PRO A 1 73 ? -2.502 0.592 15.961 1.00 95.50 73 PRO A C 1
ATOM 550 O O . PRO A 1 73 ? -1.914 0.102 14.997 1.00 95.50 73 PRO A O 1
ATOM 553 N N . LYS A 1 74 ? -2.540 1.916 16.168 1.00 92.69 74 LYS A N 1
ATOM 554 C CA . LYS A 1 74 ? -1.978 2.890 15.211 1.00 92.69 74 LYS A CA 1
ATOM 555 C C . LYS A 1 74 ? -0.501 2.643 14.911 1.00 92.69 74 LYS A C 1
ATOM 557 O O . LYS A 1 74 ? -0.122 2.602 13.754 1.00 92.69 74 LYS A O 1
ATOM 562 N N . GLN A 1 75 ? 0.295 2.331 15.933 1.00 96.25 75 GLN A N 1
ATOM 563 C CA . GLN A 1 75 ? 1.717 2.008 15.760 1.00 96.25 75 GLN A CA 1
ATOM 564 C C . GLN A 1 75 ? 1.962 0.826 14.808 1.00 96.25 75 GLN A C 1
ATOM 566 O O . GLN A 1 75 ? 2.992 0.780 14.140 1.00 96.25 75 GLN A O 1
ATOM 571 N N . LEU A 1 76 ? 1.045 -0.147 14.763 1.00 96.50 76 LEU A N 1
ATOM 572 C CA . LEU A 1 76 ? 1.132 -1.277 13.840 1.00 96.50 76 LEU A CA 1
ATOM 573 C C . LEU A 1 76 ? 0.790 -0.837 12.413 1.00 96.50 76 LEU A C 1
ATOM 575 O O . LEU A 1 76 ? 1.497 -1.195 11.475 1.00 96.50 76 LEU A O 1
ATOM 579 N N . LEU A 1 77 ? -0.270 -0.041 12.265 1.00 95.38 77 LEU A N 1
ATOM 580 C CA . LEU A 1 77 ? -0.707 0.498 10.979 1.00 95.38 77 LEU A CA 1
ATOM 581 C C . LEU A 1 77 ? 0.348 1.423 10.361 1.00 95.38 77 LEU A C 1
ATOM 583 O O . LEU A 1 77 ? 0.647 1.284 9.181 1.00 95.38 77 LEU A O 1
ATOM 587 N N . ASP A 1 78 ? 0.971 2.286 11.163 1.00 95.19 78 ASP A N 1
ATOM 588 C CA . ASP A 1 78 ? 2.020 3.206 10.715 1.00 95.19 78 ASP A CA 1
ATOM 589 C C . ASP A 1 78 ? 3.248 2.436 10.197 1.00 95.19 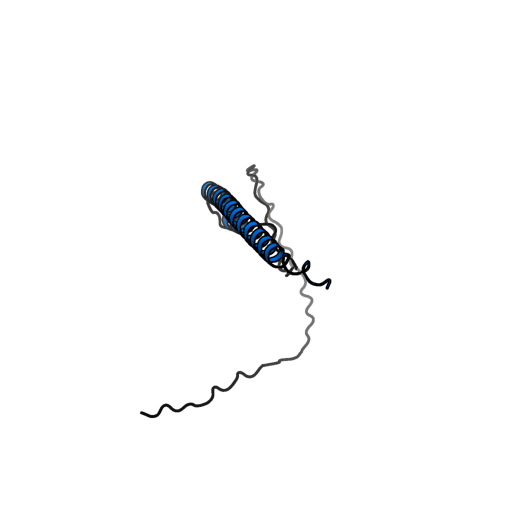78 ASP A C 1
ATOM 591 O O . ASP A 1 78 ? 3.803 2.751 9.144 1.00 95.19 78 ASP A O 1
ATOM 595 N N . LYS A 1 79 ? 3.649 1.361 10.892 1.00 97.00 79 LYS A N 1
ATOM 596 C CA . LYS A 1 79 ? 4.732 0.474 10.431 1.00 97.00 79 LYS A CA 1
ATOM 597 C C . LYS A 1 79 ? 4.379 -0.222 9.119 1.00 97.00 79 LYS A C 1
ATOM 599 O O . LYS A 1 79 ? 5.229 -0.314 8.234 1.00 97.00 79 LYS A O 1
ATOM 604 N N . ALA A 1 80 ? 3.144 -0.702 8.992 1.00 96.00 80 ALA A N 1
ATOM 605 C CA . ALA A 1 80 ? 2.670 -1.351 7.775 1.00 96.00 80 ALA A CA 1
ATOM 606 C C . ALA A 1 80 ? 2.643 -0.380 6.582 1.00 96.00 80 ALA A C 1
ATOM 608 O O . ALA A 1 80 ? 3.026 -0.761 5.478 1.00 96.00 80 ALA A O 1
ATOM 609 N N . GLU A 1 81 ? 2.248 0.875 6.809 1.00 94.88 81 GLU A N 1
ATOM 610 C CA . GLU A 1 81 ? 2.243 1.940 5.801 1.00 94.88 81 GLU A CA 1
ATOM 611 C C . GLU A 1 81 ? 3.667 2.211 5.285 1.00 94.88 81 GLU A C 1
ATOM 613 O O . GLU A 1 81 ? 3.917 2.092 4.084 1.00 94.88 81 GLU A O 1
ATOM 618 N N . ILE A 1 82 ? 4.633 2.416 6.190 1.00 96.38 82 ILE A N 1
ATOM 619 C CA . ILE A 1 82 ? 6.050 2.616 5.835 1.00 96.38 82 ILE A CA 1
ATOM 620 C C . ILE A 1 82 ? 6.609 1.415 5.057 1.00 96.38 82 ILE A C 1
ATOM 622 O O . ILE A 1 82 ? 7.287 1.577 4.039 1.00 96.38 82 ILE A O 1
ATOM 626 N N . GLN A 1 83 ? 6.333 0.192 5.518 1.00 96.69 83 GLN A N 1
ATOM 627 C CA . GLN A 1 83 ? 6.840 -1.016 4.869 1.00 96.69 83 GLN A CA 1
ATOM 628 C C . GLN A 1 83 ? 6.247 -1.203 3.467 1.00 96.69 83 GLN A C 1
ATOM 630 O O . GLN A 1 83 ? 6.974 -1.547 2.533 1.00 96.69 83 GLN A O 1
ATOM 635 N N . SER A 1 84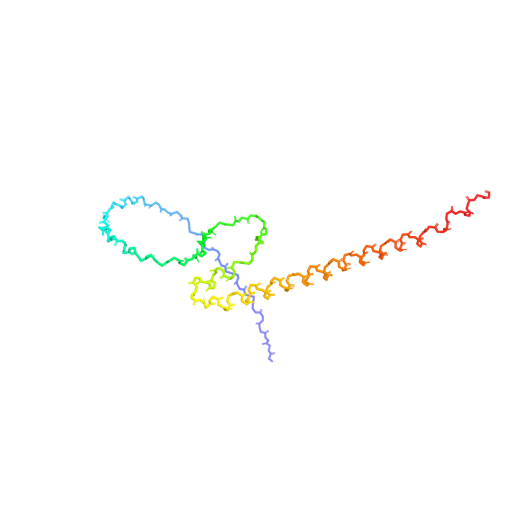 ? 4.950 -0.931 3.303 1.00 94.75 84 SER A N 1
ATOM 636 C CA . SER A 1 84 ? 4.271 -0.990 2.008 1.00 94.75 84 SER A CA 1
ATOM 637 C C . SER A 1 84 ? 4.844 0.026 1.019 1.00 94.75 84 SER A C 1
ATOM 639 O O . SER A 1 84 ? 5.063 -0.311 -0.145 1.00 94.75 84 SER A O 1
ATOM 641 N N . GLU A 1 85 ? 5.104 1.260 1.458 1.00 94.56 85 GLU A N 1
ATOM 642 C CA . GLU A 1 85 ? 5.695 2.287 0.597 1.00 94.56 85 GLU A CA 1
ATOM 643 C C . GLU A 1 85 ? 7.095 1.896 0.128 1.00 94.56 85 GLU A C 1
ATOM 645 O O . GLU A 1 85 ? 7.390 1.967 -1.068 1.00 94.56 85 GLU A O 1
ATOM 650 N N . ASN A 1 86 ? 7.947 1.444 1.050 1.00 96.88 86 ASN A N 1
ATOM 651 C CA . ASN A 1 86 ? 9.311 1.028 0.732 1.00 96.88 86 ASN A CA 1
ATOM 652 C C . ASN A 1 86 ? 9.331 -0.131 -0.266 1.00 96.88 86 ASN A C 1
ATOM 654 O O . ASN A 1 86 ? 10.118 -0.125 -1.213 1.00 96.88 86 ASN A O 1
ATOM 658 N N . PHE A 1 87 ? 8.427 -1.096 -0.091 1.00 95.94 87 PHE A N 1
ATOM 659 C CA . PHE A 1 87 ? 8.290 -2.209 -1.017 1.00 95.94 87 PHE A CA 1
ATOM 660 C C . PHE A 1 87 ? 7.853 -1.744 -2.413 1.00 95.94 87 PHE A C 1
ATOM 662 O O . PHE A 1 87 ? 8.451 -2.162 -3.402 1.00 95.94 87 PHE A O 1
ATOM 669 N N . SER A 1 88 ? 6.881 -0.827 -2.510 1.00 93.81 88 SER A N 1
ATOM 670 C CA . SER A 1 88 ? 6.435 -0.297 -3.809 1.00 93.81 88 SER A CA 1
ATOM 671 C C . SER A 1 88 ? 7.567 0.391 -4.579 1.00 93.81 88 SER A C 1
ATOM 673 O O . SER A 1 88 ? 7.812 0.054 -5.733 1.00 93.81 88 SER A O 1
ATOM 675 N N . LYS A 1 89 ? 8.353 1.241 -3.903 1.00 95.88 89 LYS A N 1
ATOM 676 C CA . LYS A 1 89 ? 9.506 1.935 -4.498 1.00 95.88 89 LYS A CA 1
ATOM 677 C C . LYS A 1 89 ? 10.557 0.949 -5.006 1.00 95.88 89 LYS A C 1
ATOM 679 O O . LYS A 1 89 ? 11.154 1.163 -6.059 1.00 95.88 89 LYS A O 1
ATOM 684 N N . SER A 1 90 ? 10.778 -0.141 -4.269 1.00 96.88 90 SER A N 1
ATOM 685 C CA . SER A 1 90 ? 11.687 -1.206 -4.695 1.00 96.88 90 SER A CA 1
ATOM 686 C C . SER A 1 90 ? 11.183 -1.942 -5.936 1.00 96.88 90 SER A C 1
ATOM 688 O O . SER A 1 90 ? 11.988 -2.332 -6.774 1.00 96.88 90 SER A O 1
ATOM 690 N N . LEU A 1 91 ? 9.876 -2.173 -6.062 1.00 96.06 91 LEU A N 1
ATOM 691 C CA . LEU A 1 91 ? 9.317 -2.822 -7.248 1.00 96.06 91 LEU A CA 1
ATOM 692 C C . LEU A 1 91 ? 9.357 -1.906 -8.471 1.00 96.06 91 LEU A C 1
ATOM 694 O O . LEU A 1 91 ? 9.658 -2.371 -9.572 1.00 96.06 91 LEU A O 1
ATOM 698 N N . ASP A 1 92 ? 9.087 -0.618 -8.275 1.00 95.75 92 ASP A N 1
ATOM 699 C CA . ASP A 1 92 ? 9.126 0.371 -9.347 1.00 95.75 92 ASP A CA 1
ATOM 700 C C . ASP A 1 92 ? 10.537 0.496 -9.925 1.00 95.75 92 ASP A C 1
ATOM 702 O O . ASP A 1 92 ? 10.703 0.426 -11.143 1.00 95.75 92 ASP A O 1
ATOM 706 N N . SER A 1 93 ? 11.568 0.554 -9.076 1.00 96.12 93 SER A N 1
ATOM 707 C CA . SER A 1 93 ? 12.956 0.605 -9.545 1.00 96.12 93 SER A CA 1
ATOM 708 C C . SER A 1 93 ? 13.337 -0.643 -10.349 1.00 96.12 93 SER A C 1
ATOM 710 O O . SER A 1 93 ? 13.864 -0.519 -11.454 1.00 96.12 93 SER A O 1
ATOM 712 N N . ILE A 1 94 ? 13.002 -1.846 -9.867 1.00 96.38 94 ILE A N 1
ATOM 713 C CA . ILE A 1 94 ? 13.239 -3.105 -10.596 1.00 96.38 94 ILE A CA 1
ATOM 714 C C . ILE A 1 94 ? 12.552 -3.076 -11.969 1.00 96.38 94 ILE A C 1
ATOM 716 O O . ILE A 1 94 ? 13.150 -3.453 -12.982 1.00 96.38 94 ILE A O 1
ATOM 720 N N . ARG A 1 95 ? 11.303 -2.603 -12.025 1.00 95.62 95 ARG A N 1
ATOM 721 C CA . ARG A 1 95 ? 10.535 -2.505 -13.271 1.00 95.62 95 ARG A CA 1
ATOM 722 C C . ARG A 1 95 ? 11.158 -1.501 -14.244 1.00 95.62 95 ARG A C 1
ATOM 724 O O . ARG A 1 95 ? 11.216 -1.782 -15.442 1.00 95.62 95 ARG A O 1
ATOM 731 N N . GLU A 1 96 ? 11.649 -0.367 -13.753 1.00 95.69 96 GLU A N 1
ATOM 732 C CA . GLU A 1 96 ? 12.357 0.624 -14.566 1.00 95.69 96 GLU A CA 1
ATOM 733 C C . GLU A 1 96 ? 13.678 0.089 -15.121 1.00 95.69 96 GLU A C 1
ATOM 735 O O . GLU A 1 96 ? 13.951 0.263 -16.310 1.00 95.69 96 GLU A O 1
ATOM 740 N N . PHE A 1 97 ? 14.480 -0.592 -14.297 1.00 95.19 97 PHE A N 1
ATOM 741 C CA . PHE A 1 97 ? 15.732 -1.210 -14.740 1.00 95.19 97 PHE A CA 1
ATOM 742 C C . PHE A 1 97 ? 15.489 -2.233 -15.845 1.00 95.19 97 PHE A C 1
ATOM 744 O O . PHE A 1 97 ? 16.147 -2.179 -16.883 1.00 95.19 97 PHE A O 1
ATOM 751 N N . LYS A 1 98 ? 14.493 -3.109 -15.668 1.00 95.38 98 LYS A N 1
ATOM 752 C CA . LYS A 1 98 ? 14.113 -4.084 -16.691 1.00 95.38 98 LYS A CA 1
ATOM 753 C C . LYS A 1 98 ? 13.703 -3.403 -17.998 1.00 95.38 98 LYS A C 1
ATOM 755 O O . LYS A 1 98 ? 14.160 -3.799 -19.062 1.00 95.38 98 LYS A O 1
ATOM 760 N N . LYS A 1 99 ? 12.892 -2.343 -17.922 1.00 95.00 99 LYS A N 1
ATOM 761 C CA . LYS A 1 99 ? 12.454 -1.595 -19.108 1.00 95.00 99 LYS A CA 1
ATOM 762 C C . LYS A 1 99 ? 13.630 -0.966 -19.861 1.00 95.00 99 LYS A C 1
ATOM 764 O O . LYS A 1 99 ? 13.660 -1.039 -21.084 1.00 95.00 99 LYS A O 1
ATOM 769 N N . LYS A 1 100 ? 14.594 -0.371 -19.149 1.00 94.06 100 LYS A N 1
ATOM 770 C CA . LYS A 1 100 ? 15.803 0.213 -19.759 1.00 94.06 100 LYS A CA 1
ATOM 771 C C . LYS A 1 100 ? 16.673 -0.852 -20.427 1.00 94.06 100 LYS A C 1
ATOM 773 O O . LYS A 1 100 ? 17.141 -0.627 -21.535 1.00 94.06 100 LYS A O 1
ATOM 778 N N . TYR A 1 101 ? 16.849 -2.001 -19.777 1.00 94.00 101 TYR A N 1
ATOM 779 C CA . TYR A 1 101 ? 17.610 -3.125 -20.324 1.00 94.00 101 TYR A CA 1
ATOM 780 C C . TYR A 1 101 ? 16.975 -3.690 -21.604 1.00 94.00 101 TYR A C 1
ATOM 782 O O . TYR A 1 101 ? 17.651 -3.865 -22.618 1.00 94.00 101 TYR A O 1
ATOM 790 N N . ASP A 1 102 ? 15.656 -3.902 -21.581 1.00 92.25 102 ASP A N 1
ATOM 791 C CA . ASP A 1 102 ? 14.902 -4.380 -22.743 1.00 92.25 102 ASP A CA 1
ATOM 792 C C . ASP A 1 102 ? 15.029 -3.384 -23.922 1.00 92.25 102 ASP A C 1
ATOM 794 O O . ASP A 1 102 ? 15.201 -3.798 -25.067 1.00 92.25 102 ASP A O 1
ATOM 798 N N . GLN A 1 103 ? 15.031 -2.072 -23.643 1.00 91.75 103 GLN A N 1
ATOM 799 C CA . GLN A 1 103 ? 15.240 -1.018 -24.648 1.00 91.75 103 GLN A CA 1
ATOM 800 C C . GLN A 1 103 ? 16.664 -0.996 -25.216 1.00 91.75 103 GLN A C 1
ATOM 802 O O . GLN A 1 103 ? 16.830 -0.901 -26.431 1.00 91.75 103 GLN A O 1
ATOM 807 N N . SER A 1 104 ? 17.696 -1.089 -24.371 1.00 90.38 104 SER A N 1
ATOM 808 C CA . SER A 1 104 ? 19.085 -1.093 -24.847 1.00 90.38 104 SER A CA 1
ATOM 809 C C . SER A 1 104 ? 19.387 -2.304 -25.726 1.00 90.38 104 SER A C 1
ATOM 811 O O . SER A 1 104 ? 20.084 -2.172 -26.728 1.00 90.38 104 SER A O 1
ATOM 813 N N . ASN A 1 105 ? 18.825 -3.468 -25.390 1.00 89.31 105 ASN A N 1
ATOM 814 C CA . ASN A 1 105 ? 19.022 -4.690 -26.166 1.00 89.31 105 ASN A CA 1
ATOM 815 C C . ASN A 1 105 ? 18.395 -4.615 -27.563 1.00 89.31 105 ASN A C 1
ATOM 817 O O . ASN A 1 105 ? 18.987 -5.113 -28.516 1.00 89.31 105 ASN A O 1
ATOM 821 N N . GLN A 1 106 ? 17.227 -3.981 -27.702 1.00 87.81 106 GLN A N 1
ATOM 822 C CA . GLN A 1 106 ? 16.601 -3.765 -29.013 1.00 87.81 106 GLN A CA 1
ATOM 823 C C . GLN A 1 106 ? 17.464 -2.859 -29.899 1.00 87.81 106 GLN A C 1
ATOM 825 O O . GLN A 1 106 ? 17.693 -3.165 -31.064 1.00 87.81 106 GLN A O 1
ATOM 830 N N . LEU A 1 107 ? 18.017 -1.791 -29.322 1.00 87.38 107 LEU A N 1
ATOM 831 C CA . LEU A 1 107 ? 18.835 -0.823 -30.053 1.00 87.38 107 LEU A CA 1
ATOM 832 C C . LEU A 1 107 ? 20.172 -1.424 -30.527 1.00 87.38 107 LEU A C 1
ATOM 834 O O . LEU A 1 107 ? 20.645 -1.105 -31.614 1.00 87.38 107 LEU A O 1
ATOM 838 N N . LEU A 1 108 ? 20.758 -2.336 -29.742 1.00 83.31 108 LEU A N 1
ATOM 839 C CA . LEU A 1 108 ? 21.937 -3.114 -30.143 1.00 83.31 108 LEU A CA 1
ATOM 840 C C . LEU A 1 108 ? 21.640 -4.036 -31.338 1.00 83.31 108 LEU A C 1
ATOM 842 O O . LEU A 1 108 ? 22.423 -4.073 -32.284 1.00 83.31 108 LEU A O 1
ATOM 846 N N . GLN A 1 109 ? 20.490 -4.719 -31.341 1.00 79.75 109 GLN A N 1
ATOM 847 C CA . GLN A 1 109 ? 20.085 -5.593 -32.453 1.00 79.75 109 GLN A CA 1
ATOM 848 C C . GLN A 1 109 ? 19.836 -4.828 -33.762 1.00 79.75 109 GLN A C 1
ATOM 850 O O . GLN A 1 109 ? 20.058 -5.372 -34.843 1.00 79.75 109 GLN A O 1
ATOM 855 N N . GLU A 1 110 ? 19.393 -3.570 -33.687 1.00 76.62 110 GLU A N 1
ATOM 856 C CA . GLU A 1 110 ? 19.201 -2.716 -34.868 1.00 76.62 110 GLU A CA 1
ATOM 857 C C . GLU A 1 110 ? 20.529 -2.253 -35.489 1.00 76.62 110 GLU A C 1
ATOM 859 O O . GLU A 1 110 ? 20.620 -2.112 -36.710 1.00 76.62 110 GLU A O 1
ATOM 864 N N . GLN A 1 111 ? 21.580 -2.054 -34.684 1.00 68.44 111 GLN A N 1
ATOM 865 C CA . GLN A 1 111 ? 22.897 -1.640 -35.186 1.00 68.44 111 GLN A CA 1
ATOM 866 C C . GLN A 1 111 ? 23.646 -2.773 -35.902 1.00 68.44 111 GLN A C 1
ATOM 868 O O . GLN A 1 111 ? 24.354 -2.518 -36.876 1.00 68.44 111 GLN A O 1
ATOM 873 N N . GLU A 1 112 ? 23.453 -4.028 -35.489 1.00 64.12 112 GLU A N 1
ATOM 874 C CA . GLU A 1 112 ? 24.089 -5.190 -36.129 1.00 64.12 112 GLU A CA 1
ATOM 875 C C . GLU A 1 112 ? 23.530 -5.499 -37.532 1.00 64.12 112 GLU A C 1
ATOM 877 O O . GLU A 1 112 ? 24.203 -6.139 -38.338 1.00 64.12 112 GLU A O 1
ATOM 882 N N . GLN A 1 113 ? 22.335 -5.004 -37.877 1.00 59.75 113 GLN A N 1
ATOM 883 C CA . GLN A 1 113 ? 21.709 -5.233 -39.189 1.00 59.75 113 GLN A CA 1
ATOM 884 C C . GLN A 1 113 ? 22.135 -4.229 -40.281 1.00 59.75 113 GLN A C 1
ATOM 886 O O . GLN A 1 113 ? 21.716 -4.368 -41.430 1.00 59.75 113 GLN A O 1
ATOM 891 N N . GLN A 1 114 ? 22.974 -3.232 -39.972 1.00 53.28 114 GLN A N 1
ATOM 892 C CA . GLN A 1 114 ? 23.318 -2.130 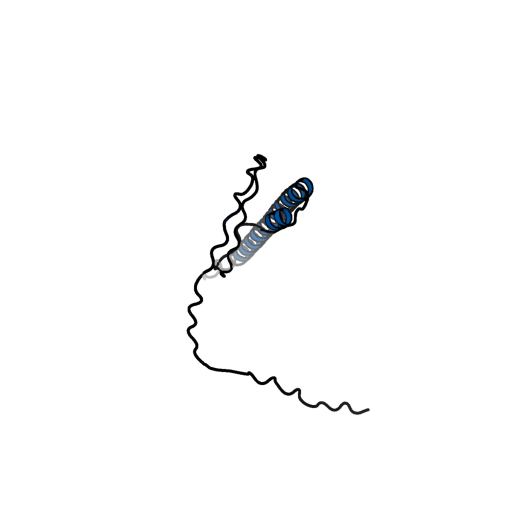-40.891 1.00 53.28 114 GLN A CA 1
ATOM 893 C C . GLN A 1 114 ? 24.706 -2.141 -41.596 1.00 53.28 114 GLN A C 1
ATOM 895 O O . GLN A 1 114 ? 24.985 -1.153 -42.275 1.00 53.28 114 GLN A O 1
ATOM 900 N N . PRO A 1 115 ? 25.586 -3.171 -41.579 1.00 54.09 115 PRO A N 1
ATOM 901 C CA . PRO A 1 115 ? 26.834 -3.097 -42.359 1.00 54.09 115 PRO A CA 1
ATOM 902 C C . PRO A 1 115 ? 26.743 -3.603 -43.817 1.00 54.09 115 PRO A C 1
ATOM 904 O O . PRO A 1 115 ? 27.611 -3.267 -44.618 1.00 54.09 115 PRO A O 1
ATOM 907 N N . ASN A 1 116 ? 25.711 -4.358 -44.218 1.00 57.81 116 ASN A N 1
ATOM 908 C CA . ASN A 1 116 ? 25.713 -5.050 -45.525 1.00 57.81 116 ASN A CA 1
ATOM 909 C C . ASN A 1 116 ? 25.093 -4.285 -46.711 1.00 57.81 116 ASN A C 1
ATOM 911 O O . ASN A 1 116 ? 24.953 -4.858 -47.786 1.00 57.81 116 ASN A O 1
ATOM 915 N N . LYS A 1 117 ? 24.739 -2.999 -46.574 1.00 55.38 117 LYS A N 1
ATOM 916 C CA . LYS A 1 117 ? 24.078 -2.242 -47.661 1.00 55.38 117 LYS A CA 1
ATOM 917 C C . LYS A 1 117 ? 25.010 -1.369 -48.520 1.00 55.38 117 LYS A C 1
ATOM 919 O O . LYS A 1 117 ? 24.518 -0.609 -49.344 1.00 55.38 117 LYS A O 1
ATOM 924 N N . MET A 1 118 ? 26.333 -1.456 -48.347 1.00 48.34 118 MET A N 1
ATOM 925 C CA . MET A 1 118 ? 27.304 -0.623 -49.085 1.00 48.34 118 MET A CA 1
ATOM 926 C C . MET A 1 118 ? 28.176 -1.371 -50.115 1.00 48.34 118 MET A C 1
ATOM 928 O O . MET A 1 118 ? 29.135 -0.786 -50.603 1.00 48.34 118 MET A O 1
ATOM 932 N N . MET A 1 119 ? 27.858 -2.621 -50.484 1.00 54.59 119 MET A N 1
ATOM 933 C CA . MET A 1 119 ? 28.624 -3.365 -51.510 1.00 54.59 119 MET A CA 1
ATOM 934 C C . MET A 1 119 ? 27.878 -3.655 -52.825 1.00 54.59 119 MET A C 1
ATOM 936 O O . MET A 1 119 ? 28.442 -4.321 -53.680 1.00 54.59 119 MET A O 1
ATOM 940 N N . GLU A 1 120 ? 26.660 -3.150 -53.045 1.00 57.84 120 GLU A N 1
ATOM 941 C CA . GLU A 1 120 ? 25.991 -3.278 -54.355 1.00 57.84 120 GLU A CA 1
ATOM 942 C C . GLU A 1 120 ? 26.019 -1.949 -55.121 1.00 57.84 120 GLU A C 1
ATOM 944 O O . GLU A 1 120 ? 25.053 -1.190 -55.109 1.00 57.84 120 GLU A O 1
ATOM 949 N N . MET A 1 121 ? 27.147 -1.661 -55.772 1.00 59.28 121 MET A N 1
ATOM 950 C CA . MET A 1 121 ? 27.217 -0.844 -56.990 1.00 59.28 121 MET A CA 1
ATOM 951 C C . MET A 1 121 ? 28.445 -1.297 -57.789 1.00 59.28 121 MET A C 1
ATOM 953 O O . MET A 1 121 ? 29.498 -0.666 -57.715 1.00 59.28 121 MET A O 1
ATOM 957 N N . ASP A 1 122 ? 28.283 -2.408 -58.508 1.00 62.66 122 ASP A N 1
ATOM 958 C CA . ASP A 1 122 ? 29.086 -2.748 -59.689 1.00 62.66 122 ASP A CA 1
ATOM 959 C C . ASP A 1 122 ? 28.320 -2.327 -60.954 1.00 62.66 122 ASP A C 1
ATOM 961 O O . ASP A 1 122 ? 27.079 -2.528 -60.986 1.00 62.66 122 ASP A O 1
#

Sequence (122 aa):
MSIDDSPISSPKQLIADEDDDNIPVKKKGKKGRKPKKNSDSTSTRKVKFLFKFMPGAAKSSYGISVGEMAGLPKQLLDKAEIQSENFSKSLDSIREFKKKYDQSNQLLQEQEQQPNKMMEMD

pLDDT: mean 75.9, std 17.88, range [45.81, 97.0]

InterPro domains:
  IPR027417 P-loop containing nucleoside triphosphate hydrolase [G3DSA:3.40.50.300] (13-122)

Radius of gyration: 32.1 Å; chains: 1; bounding box: 76×70×84 Å